Protein AF-A0A504J3N0-F1 (afdb_monomer_lite)

Sequence (98 aa):
MKTYSDTGSNTTIRERLGLRPIINVSGTMTSLGASIIVPEAISAMSEMASQWVEMDDLQRAASAVVARLTGGEAGFITACCASGITMAIAGAMRATTL

Secondary structure (DSSP, 8-state):
------------HHHHTTPPP----SSSBGGGTB-PPPHHHHHHHHHHTT----HHHHHHHHHHHHHHHH--S-----SSHHHHHHHHHHHHHS----

Foldseek 3Di:
DDDQDPPDDPDDPCVSVVHDDDDDPPAQDVVVVGDDDDPVRVVVCVVCVVDDDDVVVVQQVVQVVCCVVPVDPTDGDDPDPVVVVVVVVVVVPDPPPD

pLDDT: mean 89.12, std 15.07, range [39.28, 98.31]

Radius of gyration: 19.81 Å; chains: 1; bounding box: 44×29×53 Å

Structure (mmCIF, N/CA/C/O backbone):
data_AF-A0A504J3N0-F1
#
_entry.id   AF-A0A504J3N0-F1
#
loop_
_atom_site.group_PDB
_atom_site.id
_atom_site.type_symbol
_atom_site.label_atom_id
_atom_site.label_alt_id
_atom_site.label_comp_id
_atom_site.label_asym_id
_atom_site.label_entity_id
_atom_site.label_seq_id
_atom_site.pdbx_PDB_ins_code
_atom_site.Cartn_x
_atom_site.Cartn_y
_atom_site.Cartn_z
_atom_site.occupancy
_atom_site.B_iso_or_equiv
_atom_site.auth_seq_id
_atom_site.auth_comp_id
_atom_site.auth_asym_id
_atom_site.auth_atom_id
_atom_site.pdbx_PDB_model_num
ATOM 1 N N . MET A 1 1 ? -25.129 -13.910 18.551 1.00 39.28 1 MET A N 1
ATOM 2 C CA . MET A 1 1 ? -25.192 -12.821 17.554 1.00 39.28 1 MET A CA 1
ATOM 3 C C . MET A 1 1 ? -25.446 -11.525 18.315 1.00 39.28 1 MET A C 1
ATOM 5 O O . MET A 1 1 ? -26.536 -11.369 18.845 1.00 39.28 1 MET A O 1
ATOM 9 N N . LYS A 1 2 ? -24.427 -10.677 18.525 1.00 42.31 2 LYS A N 1
ATOM 10 C CA . LYS A 1 2 ? -24.615 -9.383 19.205 1.00 42.31 2 LYS A CA 1
ATOM 11 C C . LYS A 1 2 ? -25.147 -8.389 18.175 1.00 42.31 2 LYS A C 1
ATOM 13 O O . LYS A 1 2 ? -24.478 -8.119 17.185 1.00 42.31 2 LYS A O 1
ATOM 18 N N . THR A 1 3 ? -26.366 -7.915 18.386 1.00 46.91 3 THR A N 1
ATOM 19 C CA . THR A 1 3 ? -26.990 -6.847 17.606 1.00 46.91 3 THR A CA 1
ATOM 20 C C . THR A 1 3 ? -26.325 -5.525 17.979 1.00 46.91 3 THR A C 1
ATOM 22 O O . THR A 1 3 ? -26.428 -5.091 19.125 1.00 46.91 3 THR A O 1
ATOM 25 N N . TYR A 1 4 ? -25.613 -4.908 17.038 1.00 56.47 4 TYR A N 1
ATOM 26 C CA . TYR A 1 4 ? -25.056 -3.568 17.211 1.00 56.47 4 TYR A CA 1
ATOM 27 C C . TYR A 1 4 ? -26.160 -2.552 16.906 1.00 56.47 4 TYR A C 1
ATOM 29 O O . TYR A 1 4 ? -26.626 -2.463 15.774 1.00 56.47 4 TYR A O 1
ATOM 37 N N . SER A 1 5 ? -26.628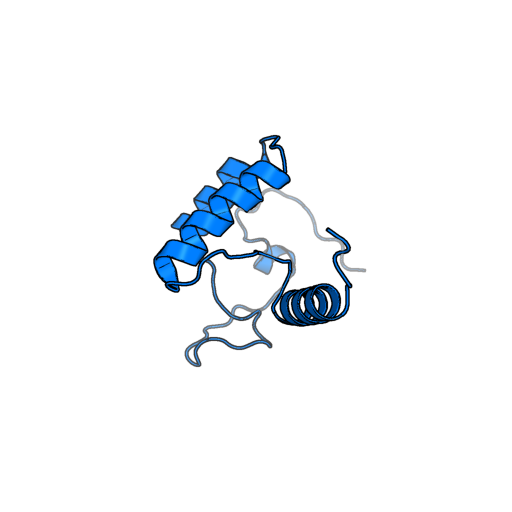 -1.846 17.936 1.00 51.81 5 SER A N 1
ATOM 38 C CA . SER A 1 5 ? -27.596 -0.758 17.803 1.00 51.81 5 SER A CA 1
ATOM 39 C C . SER A 1 5 ? -26.927 0.436 17.123 1.00 51.81 5 SER A C 1
ATOM 41 O O . SER A 1 5 ? -26.023 1.051 17.690 1.00 51.81 5 SER A O 1
ATOM 43 N N . ASP A 1 6 ? -27.364 0.740 15.906 1.00 60.00 6 ASP A N 1
ATOM 44 C CA . ASP A 1 6 ? -26.914 1.883 15.116 1.00 60.00 6 ASP A CA 1
ATOM 45 C C . ASP A 1 6 ? -27.712 3.132 15.526 1.00 60.00 6 ASP A C 1
ATOM 47 O O . ASP A 1 6 ? -28.688 3.520 14.890 1.00 60.00 6 ASP A O 1
ATOM 51 N N . THR A 1 7 ? -27.332 3.738 16.651 1.00 50.25 7 THR A N 1
ATOM 52 C CA . THR A 1 7 ? -27.906 5.009 17.112 1.00 50.25 7 THR A CA 1
ATOM 53 C C . THR A 1 7 ? -26.790 6.016 17.374 1.00 50.25 7 THR A C 1
ATOM 55 O O . THR A 1 7 ? -26.214 6.054 18.454 1.00 50.25 7 THR A O 1
ATOM 58 N N . GLY A 1 8 ? -26.481 6.838 16.366 1.00 55.53 8 GLY A N 1
ATOM 59 C CA . GLY A 1 8 ? -26.017 8.227 16.520 1.00 55.53 8 GLY A CA 1
ATOM 60 C C . GLY A 1 8 ? -24.764 8.539 17.355 1.00 55.53 8 GLY A C 1
ATOM 61 O O . GLY A 1 8 ? -24.552 9.708 17.667 1.00 55.53 8 GLY A O 1
ATOM 62 N N . SER A 1 9 ? -23.929 7.573 17.740 1.00 56.81 9 SER A N 1
ATOM 63 C CA . SER A 1 9 ? -22.716 7.856 18.513 1.00 56.81 9 SER A CA 1
ATOM 64 C C . SER A 1 9 ? -21.545 8.218 17.594 1.00 56.81 9 SER A C 1
ATOM 66 O O . SER A 1 9 ? -21.236 7.483 16.659 1.00 56.81 9 SER A O 1
ATOM 68 N N . ASN A 1 10 ? -20.865 9.329 17.891 1.00 70.81 10 ASN A N 1
ATOM 69 C CA . ASN A 1 10 ? -19.640 9.826 17.244 1.00 70.81 10 ASN A CA 1
ATOM 70 C C . ASN A 1 10 ? -18.416 8.922 17.548 1.00 70.81 10 ASN A C 1
ATOM 72 O O . ASN A 1 10 ? -17.363 9.389 17.976 1.00 70.81 10 ASN A O 1
ATOM 76 N N . THR A 1 11 ? -18.590 7.604 17.442 1.00 82.81 11 THR A N 1
ATOM 77 C CA . THR A 1 11 ? -17.597 6.572 17.759 1.00 82.81 11 THR A CA 1
ATOM 78 C C . THR A 1 11 ? -16.968 6.021 16.491 1.00 82.81 11 THR A C 1
ATOM 80 O O . THR A 1 11 ? -17.610 5.840 15.453 1.00 82.81 11 THR A O 1
ATOM 83 N N . THR A 1 12 ? -15.679 5.718 16.586 1.00 90.06 12 THR A N 1
ATOM 84 C CA . THR A 1 12 ? -14.894 5.191 15.468 1.00 90.06 12 THR A CA 1
ATOM 85 C C . THR A 1 12 ? -15.377 3.797 15.051 1.00 90.06 12 THR A C 1
ATOM 87 O O . THR A 1 12 ? -15.933 3.044 15.855 1.00 90.06 12 THR A O 1
ATOM 90 N N . ILE A 1 13 ? -15.108 3.390 13.802 1.00 92.00 13 ILE A N 1
ATOM 91 C CA . ILE A 1 13 ? -15.411 2.024 13.323 1.00 92.00 13 ILE A CA 1
ATOM 92 C C . ILE A 1 13 ? -14.771 0.965 14.238 1.00 92.00 13 ILE A C 1
ATOM 94 O O . ILE A 1 13 ? -15.407 -0.036 14.559 1.00 92.00 13 ILE A O 1
ATOM 98 N N . ARG A 1 14 ? -13.552 1.217 14.736 1.00 93.00 14 ARG A N 1
ATOM 99 C CA . ARG A 1 14 ? -12.864 0.364 15.718 1.00 93.00 14 ARG A CA 1
ATOM 100 C C . ARG A 1 14 ? -13.727 0.104 16.960 1.00 93.00 14 ARG A C 1
ATOM 102 O O . ARG A 1 14 ? -13.846 -1.039 17.392 1.00 93.00 14 ARG A O 1
ATOM 109 N N . GLU A 1 15 ? -14.331 1.148 17.524 1.00 94.69 15 GLU A N 1
ATOM 110 C CA . GLU A 1 15 ? -15.178 1.056 18.724 1.00 94.69 15 GLU A CA 1
ATOM 111 C C . GLU A 1 15 ? -16.510 0.379 18.438 1.00 94.69 15 GLU A C 1
ATOM 113 O O . GLU A 1 15 ? -16.925 -0.482 19.212 1.00 94.69 15 GLU A O 1
ATOM 118 N N . ARG A 1 16 ? -17.137 0.694 17.298 1.00 93.94 16 ARG A N 1
ATOM 119 C CA . ARG A 1 16 ? -18.367 0.024 16.848 1.00 93.94 16 ARG A CA 1
ATOM 120 C C . ARG A 1 16 ? -18.161 -1.481 16.691 1.00 93.94 16 ARG A C 1
ATOM 122 O O . ARG A 1 16 ? -19.054 -2.246 17.022 1.00 93.94 16 ARG A O 1
ATOM 129 N N . LEU A 1 17 ? -16.976 -1.914 16.260 1.00 94.69 17 LEU A N 1
ATOM 130 C CA . LEU A 1 17 ? -16.609 -3.331 16.163 1.00 94.69 17 LEU A CA 1
ATOM 131 C C . LEU A 1 17 ? -16.154 -3.951 17.502 1.00 94.69 17 LEU A C 1
ATOM 133 O O . LEU A 1 17 ? -15.907 -5.153 17.563 1.00 94.69 17 LEU A O 1
ATOM 137 N N . GLY A 1 18 ? -16.050 -3.174 18.586 1.00 94.31 18 GLY A N 1
ATOM 138 C CA . GLY A 1 18 ? -15.575 -3.653 19.890 1.00 94.31 18 GLY A CA 1
ATOM 139 C C . GLY A 1 18 ? -14.078 -3.986 19.927 1.00 94.31 18 GLY A C 1
ATOM 140 O O . GLY A 1 18 ? -13.643 -4.785 20.757 1.00 94.31 18 GLY A O 1
ATOM 141 N N . LEU A 1 19 ? -13.284 -3.403 19.024 1.00 94.19 19 LEU A N 1
ATOM 142 C CA . LEU A 1 19 ? -11.849 -3.658 18.924 1.00 94.19 19 LEU A CA 1
ATOM 143 C C . LEU A 1 19 ? -11.064 -2.815 19.940 1.00 94.19 19 LEU A C 1
ATOM 145 O O . LEU A 1 19 ? -11.221 -1.592 20.049 1.00 94.19 19 LEU A O 1
ATOM 149 N N . ARG A 1 20 ? -10.162 -3.480 20.666 1.00 95.19 20 ARG A N 1
ATOM 150 C CA . ARG A 1 20 ? -9.298 -2.855 21.674 1.00 95.19 20 ARG A CA 1
ATOM 151 C C . ARG A 1 20 ? -8.322 -1.861 21.017 1.00 95.19 20 ARG A C 1
ATOM 153 O O . ARG A 1 20 ? -7.738 -2.198 19.988 1.00 95.19 20 ARG A O 1
ATOM 160 N N . PRO A 1 21 ? -8.112 -0.663 21.592 1.00 92.81 21 PRO A N 1
ATOM 161 C CA . PRO A 1 21 ? -7.081 0.256 21.115 1.00 92.81 21 PRO A CA 1
ATOM 162 C C . PRO A 1 21 ? -5.677 -0.321 21.350 1.00 92.81 21 PRO A C 1
ATOM 164 O O . PRO A 1 21 ? -5.428 -0.978 22.362 1.00 92.81 21 PRO A O 1
ATOM 167 N N . ILE A 1 22 ? -4.757 -0.068 20.417 1.00 93.06 22 ILE A N 1
ATOM 168 C CA . ILE A 1 22 ? -3.365 -0.533 20.472 1.00 93.06 22 ILE A CA 1
ATOM 169 C C . ILE A 1 22 ? -2.447 0.670 20.252 1.00 93.06 22 ILE A C 1
ATOM 171 O O . ILE A 1 22 ? -2.647 1.430 19.309 1.00 93.06 22 ILE A O 1
ATOM 175 N N . ILE A 1 23 ? -1.436 0.821 21.110 1.00 93.19 23 ILE A N 1
ATOM 176 C CA . ILE A 1 23 ? -0.329 1.760 20.909 1.00 93.19 23 ILE A CA 1
ATOM 177 C C . ILE A 1 23 ? 0.848 0.943 20.383 1.00 93.19 23 ILE A C 1
ATOM 179 O O . ILE A 1 23 ? 1.348 0.060 21.077 1.00 93.19 23 ILE A O 1
ATOM 183 N N . ASN A 1 24 ? 1.261 1.213 19.147 1.00 93.38 24 ASN A N 1
ATOM 184 C CA . ASN A 1 24 ? 2.373 0.523 18.507 1.00 93.38 24 ASN A CA 1
ATOM 185 C C . ASN A 1 24 ? 3.632 1.399 18.548 1.00 93.38 24 ASN A C 1
ATOM 187 O O . ASN A 1 24 ? 3.672 2.453 17.921 1.00 93.38 24 ASN A O 1
ATOM 191 N N . VAL A 1 25 ? 4.657 0.938 19.266 1.00 92.38 25 VAL A N 1
ATOM 192 C CA . VAL A 1 25 ? 5.992 1.567 19.337 1.00 92.38 25 VAL A CA 1
ATOM 193 C C . VAL A 1 25 ? 7.084 0.686 18.717 1.00 92.38 25 VAL A C 1
ATOM 195 O O . VAL A 1 25 ? 8.269 0.973 18.844 1.00 92.38 25 VAL A O 1
ATOM 198 N N . SER A 1 26 ? 6.689 -0.399 18.048 1.00 90.00 26 SER A N 1
ATOM 199 C CA . SER A 1 26 ? 7.581 -1.421 17.488 1.00 90.00 26 SER A CA 1
ATOM 200 C C . SER A 1 26 ? 7.764 -1.293 15.969 1.00 90.00 26 SER A C 1
ATOM 202 O O . SER A 1 26 ? 8.293 -2.202 15.337 1.00 90.00 26 SER A O 1
ATOM 204 N N . GLY A 1 27 ? 7.337 -0.176 15.370 1.00 88.62 27 GLY A N 1
ATOM 205 C CA . GLY A 1 27 ? 7.445 0.063 13.929 1.00 88.62 27 GLY A CA 1
ATOM 206 C C . GLY A 1 27 ? 6.343 -0.633 13.125 1.00 88.62 27 GLY A C 1
ATOM 207 O O . GLY A 1 27 ? 5.182 -0.640 13.526 1.00 88.62 27 GLY A O 1
ATOM 208 N N . THR A 1 28 ? 6.676 -1.196 11.966 1.00 90.31 28 THR A N 1
ATOM 209 C CA . THR A 1 28 ? 5.702 -1.753 11.013 1.00 90.31 28 THR A CA 1
ATOM 210 C C . THR A 1 28 ? 5.392 -3.224 11.307 1.00 90.31 28 THR A C 1
ATOM 212 O O . THR A 1 28 ? 6.043 -4.141 10.813 1.00 90.31 28 THR A O 1
ATOM 215 N N . MET A 1 29 ? 4.369 -3.479 12.129 1.00 94.06 29 MET A N 1
ATOM 216 C CA . MET A 1 29 ? 3.989 -4.845 12.516 1.00 94.06 29 MET A CA 1
ATOM 217 C C . MET A 1 29 ? 2.870 -5.412 11.637 1.00 94.06 29 MET A C 1
ATOM 219 O O . MET A 1 29 ? 1.734 -4.941 11.693 1.00 94.06 29 MET A O 1
ATOM 223 N N . THR A 1 30 ? 3.141 -6.500 10.909 1.00 92.56 30 THR A N 1
ATOM 224 C CA . THR A 1 30 ? 2.150 -7.196 10.060 1.00 92.56 30 THR A CA 1
ATOM 225 C C . THR A 1 30 ? 0.891 -7.601 10.827 1.00 92.56 30 THR A C 1
ATOM 227 O O . THR A 1 30 ? -0.217 -7.357 10.357 1.00 92.56 30 THR A O 1
ATOM 230 N N . SER A 1 31 ? 1.036 -8.138 12.044 1.00 93.88 31 SER A N 1
ATOM 231 C CA . SER A 1 31 ? -0.101 -8.547 12.884 1.00 93.88 31 SER A CA 1
ATOM 232 C C . SER A 1 31 ? -1.006 -7.386 13.313 1.00 93.88 31 SER A C 1
ATOM 234 O O . SER A 1 31 ? -2.134 -7.625 13.734 1.00 93.88 31 SER A O 1
ATOM 236 N N . LEU A 1 32 ? -0.520 -6.142 13.227 1.00 93.06 32 LEU A N 1
ATOM 237 C CA . LEU A 1 32 ? -1.269 -4.923 13.547 1.00 93.06 32 LEU A CA 1
ATOM 238 C C . LEU A 1 32 ? -1.774 -4.184 12.297 1.00 93.06 32 LEU A C 1
ATOM 240 O O . LEU A 1 32 ? -2.299 -3.082 12.421 1.00 93.06 32 LEU A O 1
ATOM 244 N N . GLY A 1 33 ? -1.625 -4.769 11.105 1.00 91.12 33 GLY A N 1
ATOM 245 C CA . GLY A 1 33 ? -1.999 -4.119 9.845 1.00 91.12 33 GLY A CA 1
ATOM 246 C C . GLY A 1 33 ? -0.897 -3.245 9.242 1.00 91.12 33 GLY A C 1
ATOM 247 O O . GLY A 1 33 ? -1.191 -2.349 8.459 1.00 91.12 33 GLY A O 1
ATOM 248 N N . ALA A 1 34 ? 0.366 -3.521 9.580 1.00 91.75 34 ALA A N 1
ATOM 249 C CA . ALA A 1 34 ? 1.554 -2.809 9.111 1.00 91.75 34 ALA A CA 1
ATOM 250 C C . ALA A 1 34 ? 1.634 -1.350 9.595 1.00 91.75 34 ALA A C 1
ATOM 252 O O . ALA A 1 34 ? 1.951 -1.116 10.763 1.00 91.75 34 ALA A O 1
ATOM 253 N N . SER A 1 35 ? 1.417 -0.385 8.702 1.00 91.31 35 SER A N 1
ATOM 254 C CA . SER A 1 35 ? 1.614 1.046 8.956 1.00 91.31 35 SER A CA 1
ATOM 255 C C . SER A 1 35 ? 0.282 1.781 9.031 1.00 91.31 35 SER A C 1
ATOM 257 O O . SER A 1 35 ? -0.654 1.467 8.300 1.00 91.31 35 SER A O 1
ATOM 259 N N . ILE A 1 36 ? 0.221 2.825 9.859 1.00 92.56 36 ILE A N 1
ATOM 260 C CA . ILE A 1 36 ? -0.872 3.800 9.799 1.00 92.56 36 ILE A CA 1
ATOM 261 C C . ILE A 1 36 ? -0.696 4.648 8.533 1.00 92.56 36 ILE A C 1
ATOM 263 O O . ILE A 1 36 ? 0.406 5.107 8.236 1.00 92.56 36 ILE A O 1
ATOM 267 N N . ILE A 1 37 ? -1.786 4.843 7.791 1.00 94.19 37 ILE A N 1
ATOM 268 C CA . ILE A 1 37 ? -1.805 5.666 6.579 1.00 94.19 37 ILE A CA 1
ATOM 269 C C . ILE A 1 37 ? -1.675 7.141 6.982 1.00 94.19 37 ILE A C 1
ATOM 271 O O . ILE A 1 37 ? -2.375 7.605 7.882 1.00 94.19 37 ILE A O 1
ATOM 275 N N . VAL A 1 38 ? -0.779 7.874 6.320 1.00 95.81 38 VAL A N 1
ATOM 276 C CA . VAL A 1 38 ? -0.570 9.309 6.567 1.00 95.81 38 VAL A CA 1
ATOM 277 C C . VAL A 1 38 ? -1.767 10.147 6.082 1.00 95.81 38 VAL A C 1
ATOM 279 O O . VAL A 1 38 ? -2.437 9.738 5.127 1.00 95.81 38 VAL A O 1
ATOM 282 N N . PRO A 1 39 ? -2.058 11.308 6.702 1.00 96.62 39 PRO A N 1
ATOM 283 C CA . PRO A 1 39 ? -3.231 12.122 6.366 1.00 96.62 39 PRO A CA 1
ATOM 284 C C . PRO A 1 39 ? -3.341 12.487 4.880 1.00 96.62 39 PRO A C 1
ATOM 286 O O . PRO A 1 39 ? -4.433 12.455 4.314 1.00 96.62 39 PRO A O 1
ATOM 289 N N . GLU A 1 40 ? -2.215 12.773 4.229 1.00 97.50 40 GLU A N 1
ATOM 290 C CA . GLU A 1 40 ? -2.150 13.153 2.817 1.00 97.50 40 GLU A CA 1
ATOM 291 C C . GLU A 1 40 ? -2.617 12.008 1.906 1.00 97.50 40 GLU A C 1
ATOM 293 O O . GLU A 1 40 ? -3.356 12.231 0.948 1.00 97.50 40 GLU A O 1
ATOM 298 N N . ALA A 1 41 ? -2.251 10.766 2.239 1.00 96.44 41 ALA A N 1
ATOM 299 C CA . ALA A 1 41 ? -2.677 9.583 1.497 1.00 96.44 41 ALA A CA 1
ATOM 300 C C . ALA A 1 41 ? -4.162 9.264 1.731 1.00 96.44 41 ALA A C 1
ATOM 302 O O . ALA A 1 41 ? -4.859 8.908 0.783 1.00 96.44 41 ALA A O 1
ATOM 303 N N . ILE A 1 42 ? -4.671 9.449 2.957 1.00 97.50 42 ILE A N 1
ATOM 304 C CA . ILE A 1 42 ? -6.109 9.311 3.251 1.00 97.50 42 ILE A CA 1
ATOM 305 C C . ILE A 1 42 ? -6.918 10.310 2.413 1.00 97.50 42 ILE A C 1
ATOM 307 O O . ILE A 1 42 ? -7.922 9.929 1.809 1.00 97.50 42 ILE A O 1
ATOM 311 N N . SER A 1 43 ? -6.467 11.566 2.339 1.00 97.62 43 SER A N 1
ATOM 312 C CA . SER A 1 43 ? -7.123 12.603 1.538 1.00 97.62 43 SER A CA 1
ATOM 313 C C . SER A 1 43 ? -7.139 12.244 0.052 1.00 97.62 43 SER A C 1
ATOM 315 O O . SER A 1 43 ? -8.203 12.257 -0.560 1.00 97.62 43 SER A O 1
ATOM 317 N N . ALA A 1 44 ? -5.992 11.848 -0.512 1.00 97.19 44 ALA A N 1
ATOM 318 C CA . ALA A 1 44 ? -5.893 11.476 -1.924 1.00 97.19 44 ALA A CA 1
ATOM 319 C C . ALA A 1 44 ? -6.769 10.258 -2.273 1.00 97.19 44 ALA A C 1
ATOM 321 O O . ALA A 1 44 ? -7.447 10.245 -3.301 1.00 97.19 44 ALA A O 1
ATOM 322 N N . MET A 1 45 ? -6.806 9.245 -1.398 1.00 97.19 45 MET A N 1
ATOM 323 C CA . MET A 1 45 ? -7.690 8.087 -1.563 1.00 97.19 45 MET A CA 1
ATOM 324 C C . MET A 1 45 ? -9.167 8.490 -1.529 1.00 97.19 45 MET A C 1
ATOM 326 O O . MET A 1 45 ? -9.945 8.016 -2.353 1.00 97.19 45 MET A O 1
ATOM 330 N N . SER A 1 46 ? -9.556 9.361 -0.593 1.00 97.44 46 SER A N 1
ATOM 331 C CA . SER A 1 46 ? -10.936 9.842 -0.482 1.00 97.44 46 SER A CA 1
ATOM 332 C C . SER A 1 46 ? -11.359 10.672 -1.693 1.00 97.44 46 SER A C 1
ATOM 334 O O . SER A 1 46 ? -12.506 10.569 -2.123 1.00 97.44 46 SER A O 1
ATOM 336 N N . GLU A 1 47 ? -10.457 11.491 -2.231 1.00 97.25 47 GLU A N 1
ATOM 337 C CA . GLU A 1 47 ? -10.703 12.297 -3.427 1.00 97.25 47 GLU A CA 1
ATOM 338 C C . GLU A 1 47 ? -10.937 11.397 -4.650 1.00 97.25 47 GLU A C 1
ATOM 340 O O . GLU A 1 47 ? -11.950 11.533 -5.338 1.00 97.25 47 GLU A O 1
ATOM 345 N N . MET A 1 48 ? -10.063 10.407 -4.858 1.00 96.75 48 MET A N 1
ATOM 346 C CA . MET A 1 48 ? -10.149 9.486 -5.996 1.00 96.75 48 MET A CA 1
ATOM 347 C C . MET A 1 48 ? -11.353 8.530 -5.917 1.00 96.75 48 MET A C 1
ATOM 349 O O . MET A 1 48 ? -11.898 8.148 -6.948 1.00 96.75 48 MET A O 1
ATOM 353 N N . ALA A 1 49 ? -11.806 8.149 -4.716 1.00 97.06 49 ALA A N 1
ATOM 354 C CA . ALA A 1 49 ? -12.827 7.108 -4.521 1.00 97.06 49 ALA A CA 1
ATOM 355 C C . ALA A 1 49 ? -14.182 7.371 -5.211 1.00 97.06 49 ALA A C 1
ATOM 357 O O . ALA A 1 49 ? -14.958 6.438 -5.405 1.00 97.06 49 ALA A O 1
ATOM 358 N N . SER A 1 50 ? -14.482 8.625 -5.557 1.00 97.00 50 SER A N 1
ATOM 359 C CA . SER A 1 50 ? -15.740 9.035 -6.203 1.00 97.00 50 SER A CA 1
ATOM 360 C C . SER A 1 50 ? -15.613 9.297 -7.708 1.00 97.00 50 SER A C 1
ATOM 362 O O . SER A 1 50 ? -16.568 9.764 -8.329 1.00 97.00 50 SER A O 1
ATOM 364 N N . GLN A 1 51 ? -14.444 9.028 -8.290 1.00 97.44 51 GLN A N 1
ATOM 365 C CA . GLN A 1 51 ? -14.105 9.380 -9.665 1.00 97.44 51 GLN A CA 1
ATOM 366 C C . GLN A 1 51 ? -13.940 8.129 -10.530 1.00 97.44 51 GLN A C 1
ATOM 368 O O . GLN A 1 51 ? -13.522 7.071 -10.059 1.00 97.44 51 GLN A O 1
ATOM 373 N N . TRP A 1 52 ? -14.238 8.268 -11.819 1.00 97.62 52 TRP A N 1
ATOM 37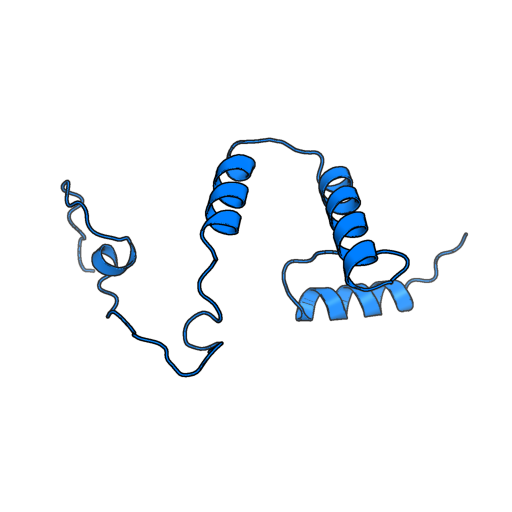4 C CA . TRP A 1 52 ? -13.900 7.266 -12.826 1.00 97.62 52 TRP A CA 1
ATOM 375 C C . TRP A 1 52 ? -12.609 7.672 -13.521 1.00 97.62 52 TRP A C 1
ATOM 377 O O . TRP A 1 52 ? -12.426 8.840 -13.860 1.00 97.62 52 TRP A O 1
ATOM 387 N N . VAL A 1 53 ? -11.731 6.702 -13.756 1.00 97.19 53 VAL A N 1
ATOM 388 C CA . VAL A 1 53 ? -10.483 6.899 -14.493 1.00 97.19 53 VAL A CA 1
ATOM 389 C C . VAL A 1 53 ? -10.219 5.693 -15.379 1.00 97.19 53 VAL A C 1
ATOM 391 O O . VAL A 1 53 ? -10.564 4.564 -15.023 1.00 97.19 53 VAL A O 1
ATOM 394 N N . GLU A 1 54 ? -9.553 5.927 -16.503 1.00 98.06 54 GLU A N 1
ATOM 395 C CA . GLU A 1 54 ? -8.942 4.847 -17.267 1.00 98.06 54 GLU A CA 1
ATOM 396 C C . GLU A 1 54 ? -7.749 4.301 -16.479 1.00 98.06 54 GLU A C 1
ATOM 398 O O . GLU A 1 54 ? -6.796 5.019 -16.160 1.00 98.06 54 GLU A O 1
ATOM 403 N N . MET A 1 55 ? -7.807 3.018 -16.121 1.00 96.38 55 MET A N 1
ATOM 404 C CA . MET A 1 55 ? -6.832 2.429 -15.200 1.00 96.38 55 MET A CA 1
ATOM 405 C C . MET A 1 55 ? -5.424 2.378 -15.797 1.00 96.38 55 MET A C 1
ATOM 407 O O . MET A 1 55 ? -4.438 2.547 -15.080 1.00 96.38 55 MET A O 1
ATOM 411 N N . ASP A 1 56 ? -5.335 2.219 -17.117 1.00 97.25 56 ASP A N 1
ATOM 412 C CA . ASP A 1 56 ? -4.071 2.263 -17.848 1.00 97.25 56 ASP A CA 1
ATOM 413 C C . ASP A 1 56 ? -3.399 3.639 -17.736 1.00 97.25 56 ASP A C 1
ATOM 415 O O . ASP A 1 56 ? -2.181 3.718 -17.575 1.00 97.25 56 ASP A O 1
ATOM 419 N N . ASP A 1 57 ? -4.173 4.729 -17.760 1.00 98.00 57 ASP A N 1
ATOM 420 C CA . ASP A 1 57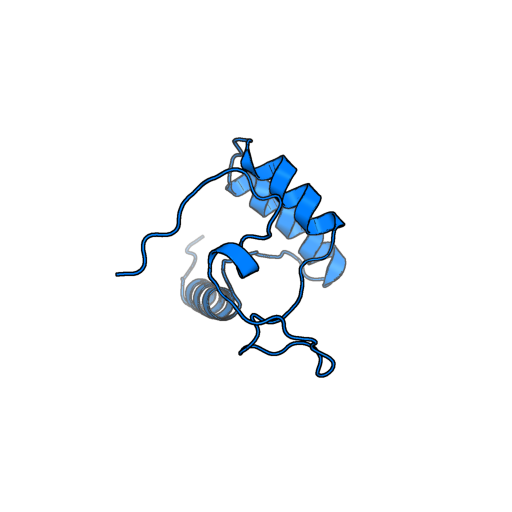 ? -3.639 6.087 -17.613 1.00 98.00 57 ASP A CA 1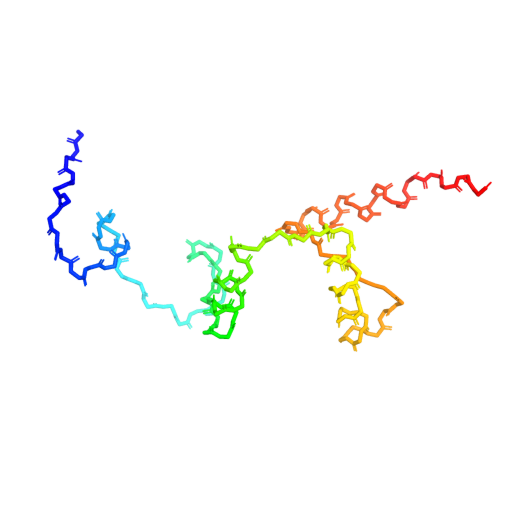
ATOM 421 C C . ASP A 1 57 ? -3.215 6.378 -16.176 1.00 98.00 57 ASP A C 1
ATOM 423 O O . ASP A 1 57 ? -2.135 6.938 -15.953 1.00 98.00 57 ASP A O 1
ATOM 427 N N . LEU A 1 58 ? -3.997 5.925 -15.191 1.00 97.31 58 LEU A N 1
ATOM 428 C CA . LEU A 1 58 ? -3.592 6.007 -13.787 1.00 97.31 58 LEU A CA 1
ATOM 429 C C . LEU A 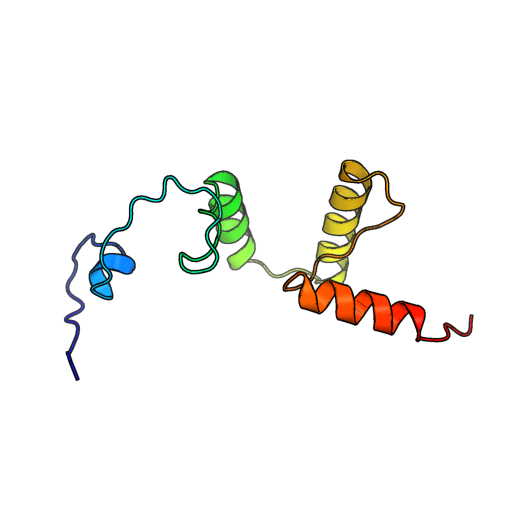1 58 ? -2.279 5.246 -13.551 1.00 97.31 58 LEU A C 1
ATOM 431 O O . LEU A 1 58 ? -1.373 5.749 -12.880 1.00 97.31 58 LEU A O 1
ATOM 435 N N . GLN A 1 59 ? -2.137 4.065 -14.153 1.00 97.69 59 GLN A N 1
ATOM 436 C CA . GLN A 1 59 ? -0.924 3.267 -14.046 1.00 97.69 59 GLN A CA 1
ATOM 437 C C . GLN A 1 59 ? 0.273 3.924 -14.747 1.00 97.69 59 GLN A C 1
ATOM 439 O O . GLN A 1 59 ? 1.384 3.887 -14.210 1.00 97.69 59 GLN A O 1
ATOM 444 N N . ARG A 1 60 ? 0.075 4.573 -15.904 1.00 97.88 60 ARG A N 1
ATOM 445 C CA . ARG A 1 60 ? 1.122 5.375 -16.571 1.00 97.88 60 ARG A CA 1
ATOM 446 C C . ARG A 1 60 ? 1.594 6.526 -15.683 1.00 97.88 60 ARG A C 1
ATOM 448 O O . ARG A 1 60 ? 2.802 6.717 -15.532 1.00 97.88 60 ARG A O 1
ATOM 455 N N . ALA A 1 61 ? 0.668 7.246 -15.050 1.00 97.94 61 ALA A N 1
ATOM 456 C CA . ALA A 1 61 ? 1.003 8.317 -14.113 1.00 97.94 61 ALA A CA 1
ATOM 457 C C . ALA A 1 61 ? 1.783 7.785 -12.895 1.00 97.94 61 ALA A C 1
ATOM 459 O O . ALA A 1 61 ? 2.810 8.355 -12.515 1.00 97.94 61 ALA A O 1
ATOM 460 N N . ALA A 1 62 ? 1.355 6.655 -12.325 1.00 97.75 62 ALA A N 1
ATOM 461 C CA . ALA A 1 62 ? 2.057 6.002 -11.223 1.00 97.75 62 ALA A CA 1
ATOM 462 C C . ALA A 1 62 ? 3.472 5.540 -11.623 1.00 97.75 62 ALA A C 1
ATOM 464 O O . ALA A 1 62 ? 4.426 5.758 -10.873 1.00 97.75 62 ALA A O 1
ATOM 465 N N . SER A 1 63 ? 3.630 4.965 -12.820 1.00 98.12 63 SER A N 1
ATOM 466 C CA . SER A 1 63 ? 4.924 4.530 -13.366 1.00 98.12 63 SER A CA 1
ATOM 467 C C . SER A 1 63 ? 5.939 5.672 -13.420 1.00 98.12 63 SER A C 1
ATOM 469 O O . SER A 1 63 ? 7.067 5.505 -12.957 1.00 98.12 63 SER A O 1
ATOM 471 N N . ALA A 1 64 ? 5.531 6.858 -13.889 1.00 98.31 64 ALA A N 1
ATOM 472 C CA . ALA A 1 64 ? 6.406 8.031 -13.948 1.00 98.31 64 ALA A CA 1
ATOM 473 C C . ALA A 1 64 ? 6.916 8.456 -12.557 1.00 98.31 64 ALA A C 1
ATOM 475 O O . ALA A 1 64 ? 8.084 8.821 -12.399 1.00 98.31 64 ALA A O 1
ATOM 476 N N . VAL A 1 65 ? 6.064 8.373 -11.529 1.00 98.12 65 VAL A N 1
ATOM 477 C CA . VAL A 1 65 ? 6.458 8.664 -10.141 1.00 98.12 65 VAL A CA 1
ATOM 478 C C . VAL A 1 65 ? 7.458 7.630 -9.632 1.00 98.12 65 VAL A C 1
ATOM 480 O O . VAL A 1 65 ? 8.475 8.014 -9.052 1.00 98.12 65 VAL A O 1
ATOM 483 N N . VAL A 1 66 ? 7.196 6.341 -9.860 1.00 97.62 66 VAL A N 1
ATOM 484 C CA . VAL A 1 66 ? 8.093 5.258 -9.433 1.00 97.62 66 VAL A CA 1
ATOM 485 C C . VAL A 1 66 ? 9.449 5.385 -10.120 1.00 97.62 66 VAL A C 1
ATOM 487 O O . VAL A 1 66 ? 10.456 5.418 -9.422 1.00 97.62 66 VAL A O 1
ATOM 490 N N . ALA A 1 67 ? 9.479 5.540 -11.446 1.00 98.12 67 ALA A N 1
ATOM 491 C CA . ALA A 1 67 ? 10.705 5.718 -12.225 1.00 98.12 67 ALA A CA 1
ATOM 492 C C . ALA A 1 67 ? 11.555 6.881 -11.692 1.00 98.12 67 ALA A C 1
ATOM 494 O O . ALA A 1 67 ? 12.749 6.727 -11.442 1.00 98.12 67 ALA A O 1
ATOM 495 N N . ARG A 1 68 ? 10.923 8.028 -11.404 1.00 98.25 68 ARG A N 1
ATOM 496 C CA . ARG A 1 68 ? 11.605 9.191 -10.817 1.00 98.25 68 ARG A CA 1
ATOM 497 C C . ARG A 1 68 ? 12.210 8.900 -9.439 1.00 98.25 68 ARG A C 1
ATOM 499 O O . ARG A 1 68 ? 13.283 9.410 -9.138 1.00 98.25 68 ARG A O 1
ATOM 506 N N . LEU A 1 69 ? 11.513 8.147 -8.588 1.00 98.19 69 LEU A N 1
ATOM 507 C CA . LEU A 1 69 ? 11.953 7.871 -7.215 1.00 98.19 69 LEU A CA 1
ATOM 508 C C . LEU A 1 69 ? 12.994 6.750 -7.130 1.00 98.19 69 LEU A C 1
ATOM 510 O O . LEU A 1 69 ? 13.809 6.755 -6.211 1.00 98.19 69 LEU A O 1
ATOM 514 N N . THR A 1 70 ? 12.958 5.788 -8.051 1.00 97.75 70 THR A N 1
ATOM 515 C CA . THR A 1 70 ? 13.840 4.612 -8.027 1.00 97.75 70 THR A CA 1
ATOM 516 C C . THR A 1 70 ? 15.008 4.707 -9.006 1.00 97.75 70 THR A C 1
ATOM 518 O O . THR A 1 70 ? 15.963 3.949 -8.867 1.00 97.75 70 THR A O 1
ATOM 521 N N . GLY A 1 71 ? 14.945 5.607 -9.993 1.00 97.56 71 GLY A N 1
ATOM 522 C CA . GLY A 1 71 ? 15.907 5.688 -11.096 1.00 97.56 71 GLY A CA 1
ATOM 523 C C . GLY A 1 71 ? 15.730 4.601 -12.163 1.00 97.56 71 GLY A C 1
ATOM 524 O O . GLY A 1 71 ? 16.558 4.501 -13.064 1.00 97.56 71 GLY A O 1
ATOM 525 N N . GLY A 1 72 ? 14.684 3.775 -12.063 1.00 96.38 72 GLY A N 1
ATOM 526 C CA . GLY A 1 72 ? 14.346 2.782 -13.083 1.00 96.38 72 GLY A CA 1
ATOM 527 C C . GLY A 1 72 ? 13.718 3.409 -14.331 1.00 96.38 72 GLY A C 1
ATOM 528 O O . GLY A 1 72 ? 13.215 4.528 -14.294 1.00 96.38 72 G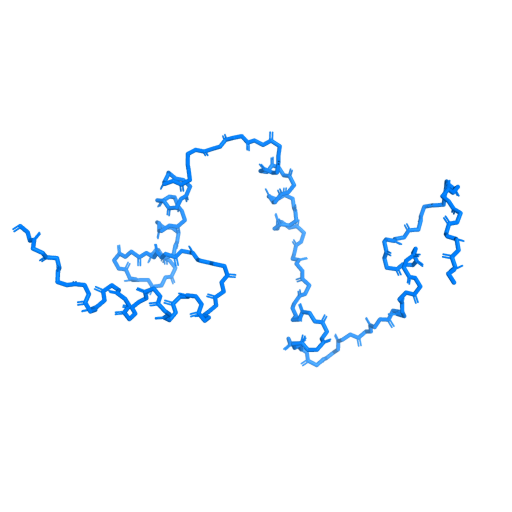LY A O 1
ATOM 529 N N . GLU A 1 73 ? 13.696 2.658 -15.434 1.00 96.12 73 GLU A N 1
ATOM 530 C CA . GLU A 1 73 ? 13.104 3.105 -16.708 1.00 96.12 73 GLU A CA 1
ATOM 531 C C . GLU A 1 73 ? 11.568 3.201 -16.648 1.00 96.12 73 GLU A C 1
ATOM 533 O O . GLU A 1 73 ? 10.960 4.017 -17.338 1.00 96.12 73 GLU A O 1
ATOM 538 N N . ALA A 1 74 ? 10.938 2.371 -15.812 1.00 95.38 74 ALA A N 1
ATOM 539 C CA . ALA A 1 74 ? 9.499 2.336 -15.575 1.00 95.38 74 ALA A CA 1
ATOM 540 C C . ALA A 1 74 ? 9.190 1.704 -14.208 1.00 95.38 74 ALA A C 1
ATOM 542 O O . ALA A 1 74 ? 10.035 1.036 -13.605 1.00 95.38 74 ALA A O 1
ATOM 543 N N . GLY A 1 75 ? 7.958 1.876 -13.731 1.00 95.56 75 GLY A N 1
ATOM 544 C CA . GLY A 1 75 ? 7.447 1.199 -12.542 1.00 95.56 75 GLY A CA 1
ATOM 545 C C . GLY A 1 75 ? 6.029 0.676 -12.733 1.00 95.56 75 GLY A C 1
ATOM 546 O O . GLY A 1 75 ? 5.272 1.167 -13.564 1.00 95.56 75 GLY A O 1
ATOM 547 N N . PHE A 1 76 ? 5.654 -0.329 -11.946 1.00 95.56 76 PHE A N 1
ATOM 548 C CA . PHE A 1 76 ? 4.319 -0.918 -12.000 1.00 95.56 76 PHE A CA 1
ATOM 549 C C . PHE A 1 76 ? 3.785 -1.133 -10.583 1.00 95.56 76 PHE A C 1
ATOM 551 O O . PHE A 1 76 ? 4.397 -1.836 -9.778 1.00 95.56 76 PHE A O 1
ATOM 558 N N . ILE A 1 77 ? 2.646 -0.515 -10.273 1.00 96.81 77 ILE A N 1
ATOM 559 C CA . ILE A 1 77 ? 1.932 -0.689 -9.007 1.00 96.81 77 ILE A CA 1
ATOM 560 C C . ILE A 1 77 ? 0.978 -1.880 -9.119 1.00 96.81 77 ILE A C 1
ATOM 562 O O . ILE A 1 77 ? 0.251 -2.023 -10.097 1.00 96.81 77 ILE A O 1
ATOM 566 N N . THR A 1 78 ? 0.984 -2.742 -8.106 1.00 95.94 78 THR A N 1
ATOM 567 C CA . THR A 1 78 ? 0.073 -3.891 -7.992 1.00 95.94 78 THR A CA 1
ATOM 568 C C . THR A 1 78 ? -0.533 -3.933 -6.595 1.00 95.94 78 THR A C 1
ATOM 570 O O . THR A 1 78 ? -0.186 -3.120 -5.740 1.00 95.94 78 THR A O 1
ATOM 573 N N . ALA A 1 79 ? -1.410 -4.905 -6.341 1.00 94.69 79 ALA A N 1
ATOM 574 C CA . ALA A 1 79 ? -2.070 -5.050 -5.048 1.00 94.69 79 ALA A CA 1
ATOM 575 C C . ALA A 1 79 ? -1.096 -5.255 -3.868 1.00 94.69 79 ALA A C 1
ATOM 577 O O . ALA A 1 79 ? -1.386 -4.811 -2.760 1.00 94.69 79 ALA A O 1
ATOM 578 N N . CYS A 1 80 ? 0.034 -5.948 -4.069 1.00 95.19 80 CYS A N 1
ATOM 579 C CA . CYS A 1 80 ? 1.017 -6.233 -3.015 1.00 95.19 80 CYS A CA 1
ATOM 580 C C . CYS A 1 80 ? 2.357 -6.746 -3.581 1.00 95.19 80 CYS A C 1
ATOM 582 O O . CYS A 1 80 ? 2.459 -7.083 -4.760 1.00 95.19 80 CYS A O 1
ATOM 584 N N . CYS A 1 81 ? 3.379 -6.903 -2.728 1.00 94.75 81 CYS A N 1
ATOM 585 C CA . CYS A 1 81 ? 4.699 -7.406 -3.141 1.00 94.75 81 CYS A CA 1
ATOM 586 C C . CYS A 1 81 ? 4.649 -8.800 -3.787 1.00 94.75 81 CYS A C 1
ATOM 588 O O . CYS A 1 81 ? 5.324 -9.032 -4.785 1.00 94.75 81 CYS A O 1
ATOM 590 N N . ALA A 1 82 ? 3.836 -9.719 -3.252 1.00 97.31 82 ALA A N 1
ATOM 591 C CA . ALA A 1 82 ? 3.694 -11.059 -3.822 1.00 97.31 82 ALA A CA 1
ATOM 592 C C . ALA A 1 82 ? 3.123 -11.006 -5.249 1.00 97.31 82 ALA A C 1
ATOM 594 O O . ALA A 1 82 ? 3.631 -11.682 -6.139 1.00 97.31 82 ALA A O 1
ATOM 595 N N . SER A 1 83 ? 2.129 -10.143 -5.493 1.00 96.94 83 SER A N 1
ATOM 596 C CA . SER A 1 83 ? 1.608 -9.893 -6.841 1.00 96.94 83 SER A CA 1
ATOM 597 C C . SER A 1 83 ? 2.678 -9.298 -7.757 1.00 96.94 83 SER A C 1
ATOM 599 O O . SER A 1 83 ? 2.768 -9.701 -8.912 1.00 96.94 83 SER A O 1
ATOM 601 N N . GLY A 1 84 ? 3.499 -8.372 -7.255 1.00 96.19 84 GLY A N 1
ATOM 602 C CA . GLY A 1 84 ? 4.615 -7.801 -8.010 1.00 96.19 84 GLY A CA 1
ATOM 603 C C . GLY A 1 84 ? 5.621 -8.862 -8.461 1.00 96.19 84 GLY A C 1
ATOM 604 O O . GLY A 1 84 ? 5.977 -8.899 -9.636 1.00 96.19 84 GLY A O 1
ATOM 605 N N . ILE A 1 85 ? 6.011 -9.772 -7.562 1.00 96.88 85 ILE A N 1
ATOM 606 C CA . ILE A 1 85 ? 6.908 -10.895 -7.883 1.00 96.88 85 ILE A CA 1
ATOM 607 C C . ILE A 1 85 ? 6.284 -11.789 -8.959 1.00 96.88 85 ILE A C 1
ATOM 609 O O . ILE A 1 85 ? 6.935 -12.090 -9.959 1.00 96.88 85 ILE A O 1
ATOM 613 N N . THR A 1 86 ? 5.016 -12.174 -8.791 1.00 96.81 86 THR A N 1
ATOM 614 C CA . THR A 1 86 ? 4.299 -12.999 -9.772 1.00 96.81 86 THR A CA 1
ATOM 615 C C . THR A 1 86 ? 4.269 -12.339 -11.149 1.00 96.81 86 THR A C 1
ATOM 617 O O . THR A 1 86 ? 4.596 -12.987 -12.142 1.00 96.81 86 THR A O 1
ATOM 620 N N . MET A 1 87 ? 3.926 -11.049 -11.221 1.00 94.50 87 MET A N 1
ATOM 621 C CA . MET A 1 87 ? 3.873 -10.303 -12.483 1.00 94.50 87 MET A CA 1
ATOM 622 C C . MET A 1 87 ? 5.254 -10.163 -13.129 1.00 94.50 87 MET A C 1
ATOM 624 O O . MET A 1 87 ? 5.369 -10.316 -14.343 1.00 94.50 87 MET A O 1
ATOM 628 N N . ALA A 1 88 ? 6.303 -9.928 -12.337 1.00 94.00 88 ALA A N 1
ATOM 629 C CA . ALA A 1 88 ? 7.672 -9.842 -12.836 1.00 94.00 88 ALA A CA 1
ATOM 630 C C . ALA A 1 88 ? 8.134 -11.169 -13.459 1.00 94.00 88 ALA A C 1
ATOM 632 O O . ALA A 1 88 ? 8.660 -11.178 -14.571 1.00 94.00 88 ALA A O 1
ATOM 633 N N . ILE A 1 89 ? 7.882 -12.296 -12.782 1.00 95.62 89 ILE A N 1
ATOM 634 C CA . ILE A 1 89 ? 8.217 -13.630 -13.301 1.00 95.62 89 ILE A CA 1
ATOM 635 C C . ILE A 1 89 ? 7.403 -13.933 -14.561 1.00 95.62 89 ILE A C 1
ATOM 637 O O . ILE A 1 89 ? 7.971 -14.341 -15.571 1.00 95.62 89 ILE A O 1
ATOM 641 N N . ALA A 1 90 ? 6.089 -13.698 -14.534 1.00 93.75 90 ALA A N 1
ATOM 642 C CA . ALA A 1 90 ? 5.230 -13.917 -15.694 1.00 93.75 90 ALA A CA 1
ATOM 643 C C . ALA A 1 90 ? 5.680 -13.080 -16.904 1.00 93.75 90 ALA A C 1
ATOM 645 O O . ALA A 1 90 ? 5.718 -13.595 -18.020 1.00 93.75 90 ALA A O 1
ATOM 646 N N . GLY A 1 91 ? 6.066 -11.820 -16.685 1.00 90.88 91 GLY A N 1
ATOM 647 C CA . GLY A 1 91 ? 6.615 -10.943 -17.719 1.00 90.88 91 GLY A CA 1
ATOM 648 C C . GLY A 1 91 ? 7.944 -11.446 -18.285 1.00 90.88 91 GLY A C 1
ATOM 649 O O . GLY A 1 91 ? 8.115 -11.446 -19.498 1.00 90.88 91 GLY A O 1
ATOM 650 N N . ALA A 1 92 ? 8.848 -11.939 -17.433 1.00 91.25 92 ALA A N 1
ATOM 651 C CA . ALA A 1 92 ? 10.128 -12.507 -17.861 1.00 91.25 92 ALA A CA 1
ATOM 652 C C . ALA A 1 92 ? 9.977 -13.842 -18.615 1.00 91.25 92 ALA A C 1
ATOM 654 O O . ALA A 1 92 ? 10.764 -14.141 -19.510 1.00 91.25 92 ALA A O 1
ATOM 655 N N . MET A 1 93 ? 8.971 -14.651 -18.261 1.00 93.00 93 MET A N 1
ATOM 656 C CA . MET A 1 93 ? 8.658 -15.913 -18.944 1.00 93.00 93 MET A CA 1
ATOM 657 C C . MET A 1 93 ? 7.917 -15.705 -20.262 1.00 93.00 93 MET A C 1
ATOM 659 O O . MET A 1 93 ? 8.032 -16.527 -21.175 1.00 93.00 93 MET A O 1
ATOM 663 N N . ARG A 1 94 ? 7.103 -14.650 -20.357 1.00 82.56 94 ARG A N 1
ATOM 664 C CA . ARG A 1 94 ? 6.349 -14.347 -21.567 1.00 82.56 94 ARG A CA 1
ATOM 665 C C . ARG A 1 94 ? 7.338 -13.967 -22.664 1.00 82.56 94 ARG A C 1
ATOM 667 O O . ARG A 1 94 ? 7.895 -12.876 -22.660 1.00 82.56 94 ARG A O 1
ATOM 674 N N . ALA A 1 95 ? 7.501 -14.848 -23.646 1.00 58.34 95 ALA A N 1
ATOM 675 C CA . ALA A 1 95 ? 8.135 -14.486 -24.901 1.00 58.34 95 ALA A CA 1
ATOM 676 C C . ALA A 1 95 ? 7.269 -13.414 -25.579 1.00 58.34 95 ALA A C 1
ATOM 678 O O . ALA A 1 95 ? 6.228 -13.713 -26.167 1.00 58.34 95 ALA A O 1
ATOM 679 N N . THR A 1 96 ? 7.665 -12.149 -25.468 1.00 64.06 96 THR A N 1
ATOM 680 C CA . THR A 1 96 ? 7.169 -11.118 -26.375 1.00 64.06 96 THR A CA 1
ATOM 681 C C . THR A 1 96 ? 7.737 -11.457 -27.745 1.00 64.06 96 THR A C 1
ATOM 683 O O . THR A 1 96 ? 8.915 -11.244 -28.011 1.00 64.06 96 THR A O 1
ATOM 686 N N . THR A 1 97 ? 6.911 -12.059 -28.597 1.00 50.94 97 THR A N 1
ATOM 687 C CA . THR A 1 97 ? 7.152 -11.970 -30.036 1.00 50.94 97 THR A CA 1
ATOM 688 C C . THR A 1 97 ? 6.848 -10.524 -30.402 1.00 50.94 97 THR A C 1
ATOM 690 O O . THR A 1 97 ? 5.705 -10.089 -30.257 1.00 50.94 97 THR A O 1
ATOM 693 N N . LEU A 1 98 ? 7.901 -9.775 -30.728 1.00 47.62 98 LEU A N 1
ATOM 694 C CA . LEU A 1 98 ? 7.788 -8.535 -31.492 1.00 47.62 98 LEU A CA 1
ATOM 695 C C . LEU A 1 98 ? 7.256 -8.850 -32.892 1.00 47.62 98 LEU A C 1
ATOM 697 O O . LEU A 1 98 ? 7.657 -9.907 -33.434 1.00 47.62 98 LEU A O 1
#